Protein AF-A0A084H287-F1 (afdb_monomer_lite)

Structure (mmCIF, N/CA/C/O backbone):
data_AF-A0A084H287-F1
#
_entry.id   AF-A0A084H287-F1
#
loop_
_atom_site.group_PDB
_atom_site.id
_atom_site.type_symbol
_atom_site.label_atom_id
_atom_site.label_alt_id
_atom_site.label_comp_id
_atom_site.label_asym_id
_atom_site.label_entity_id
_atom_site.label_seq_id
_atom_site.pdbx_PDB_ins_code
_atom_site.Cartn_x
_atom_site.Cartn_y
_atom_site.Cartn_z
_atom_site.occupancy
_atom_site.B_iso_or_equiv
_atom_site.auth_seq_id
_atom_site.auth_comp_id
_atom_site.auth_asym_id
_atom_site.auth_atom_id
_atom_site.pdbx_PDB_model_num
ATOM 1 N N . MET A 1 1 ? 4.162 23.804 -3.629 1.00 36.19 1 MET A N 1
ATOM 2 C CA . MET A 1 1 ? 3.285 23.293 -4.701 1.00 36.19 1 MET A CA 1
ATOM 3 C C . MET A 1 1 ? 2.823 21.935 -4.226 1.00 36.19 1 MET A C 1
ATOM 5 O O . MET A 1 1 ? 3.658 21.055 -4.116 1.00 36.19 1 MET A O 1
ATOM 9 N N . THR A 1 2 ? 1.571 21.814 -3.799 1.00 41.41 2 THR A N 1
ATOM 10 C CA . THR A 1 2 ? 1.010 20.553 -3.306 1.00 41.41 2 THR A CA 1
ATOM 11 C C . THR A 1 2 ? 0.786 19.640 -4.498 1.00 41.41 2 THR A C 1
ATOM 13 O O . THR A 1 2 ? 0.055 19.974 -5.428 1.00 41.41 2 THR A O 1
ATOM 16 N N . THR A 1 3 ? 1.491 18.523 -4.517 1.00 53.16 3 THR A N 1
ATOM 17 C CA . THR A 1 3 ? 1.310 17.454 -5.488 1.00 53.16 3 THR A CA 1
ATOM 18 C C . THR A 1 3 ? -0.101 16.905 -5.283 1.00 53.16 3 THR A C 1
ATOM 20 O O . THR A 1 3 ? -0.403 16.396 -4.209 1.00 53.16 3 THR A O 1
ATOM 23 N N . ASP A 1 4 ? -0.985 17.071 -6.271 1.00 65.50 4 ASP A N 1
ATOM 24 C CA . ASP A 1 4 ? -2.356 16.540 -6.249 1.00 65.50 4 ASP A CA 1
ATOM 25 C C . ASP A 1 4 ? -2.279 15.003 -6.204 1.00 65.50 4 ASP A C 1
ATOM 27 O O . ASP A 1 4 ? -2.153 14.327 -7.231 1.00 65.50 4 ASP A O 1
ATOM 31 N N . PHE A 1 5 ? -2.225 14.451 -4.993 1.00 80.94 5 PHE A N 1
ATOM 32 C CA . PHE A 1 5 ? -2.323 13.022 -4.752 1.00 80.94 5 PHE A CA 1
ATOM 33 C C . PHE A 1 5 ? -3.765 12.607 -5.028 1.00 80.94 5 PHE A C 1
ATOM 35 O O . PHE A 1 5 ? -4.691 13.082 -4.370 1.00 80.94 5 PHE A O 1
ATOM 42 N N . LYS A 1 6 ? -3.971 11.747 -6.030 1.00 86.50 6 LYS A N 1
ATOM 43 C CA . LYS A 1 6 ? -5.315 11.310 -6.413 1.00 86.50 6 LYS A CA 1
ATOM 44 C C . LYS A 1 6 ? -5.336 9.875 -6.922 1.00 86.50 6 LYS A C 1
ATOM 46 O O . LYS A 1 6 ? -4.515 9.468 -7.755 1.00 86.50 6 LYS A O 1
ATOM 51 N N . LEU A 1 7 ? -6.325 9.118 -6.458 1.00 89.75 7 LEU A N 1
ATOM 52 C CA . LEU A 1 7 ? -6.654 7.813 -7.018 1.00 89.75 7 LEU A CA 1
ATOM 53 C C . LEU A 1 7 ? -7.269 7.969 -8.416 1.00 89.75 7 LEU A C 1
ATOM 55 O O . LEU A 1 7 ? -8.091 8.849 -8.676 1.00 89.75 7 LEU A O 1
ATOM 59 N N . THR A 1 8 ? -6.860 7.100 -9.331 1.00 92.31 8 THR A N 1
ATOM 60 C CA . THR A 1 8 ? -7.566 6.890 -10.597 1.00 92.31 8 THR A CA 1
ATOM 61 C C . THR A 1 8 ? -8.924 6.242 -10.329 1.00 92.31 8 THR A C 1
ATOM 63 O O . THR A 1 8 ? -9.168 5.718 -9.246 1.00 92.31 8 THR A O 1
ATOM 66 N N . GLU A 1 9 ? -9.814 6.239 -11.320 1.00 92.44 9 GLU A N 1
ATOM 67 C CA . GLU A 1 9 ? -11.144 5.634 -11.177 1.00 92.44 9 GLU A CA 1
ATOM 68 C C . GLU A 1 9 ? -11.074 4.148 -10.785 1.00 92.44 9 GLU A C 1
ATOM 70 O O . GLU A 1 9 ? -11.770 3.721 -9.870 1.00 92.44 9 GLU A O 1
ATOM 75 N N . MET A 1 10 ? -10.170 3.376 -11.401 1.00 92.06 10 MET A N 1
ATOM 76 C CA . MET A 1 10 ? -9.976 1.959 -11.061 1.00 92.06 10 MET A CA 1
ATOM 77 C C . MET A 1 10 ? -9.471 1.766 -9.626 1.00 92.06 10 MET A C 1
ATOM 79 O O . MET A 1 10 ? -9.971 0.901 -8.913 1.00 92.06 10 MET A O 1
ATOM 83 N N . GLU A 1 11 ? -8.508 2.581 -9.191 1.00 94.94 11 GLU A N 1
ATOM 84 C CA . GLU A 1 11 ? -7.97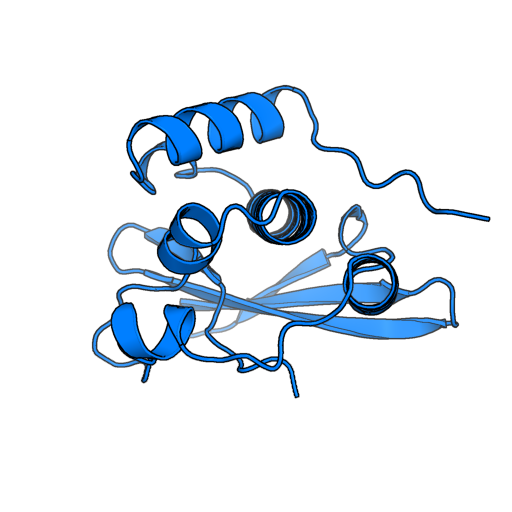9 2.536 -7.820 1.00 94.94 11 GLU A CA 1
ATOM 85 C C . GLU A 1 11 ? -9.041 2.935 -6.795 1.00 94.94 11 GLU A C 1
ATOM 87 O O . GLU A 1 11 ? -9.141 2.318 -5.740 1.00 94.94 11 GLU A O 1
ATOM 92 N N . TYR A 1 12 ? -9.860 3.938 -7.117 1.00 94.19 12 TYR A N 1
ATOM 93 C CA . TYR A 1 12 ? -10.951 4.377 -6.258 1.00 94.19 12 TYR A CA 1
ATOM 94 C C . TYR A 1 12 ? -12.031 3.302 -6.114 1.00 94.19 12 TYR A C 1
ATOM 96 O O . TYR A 1 12 ? -12.509 3.070 -5.010 1.00 94.19 12 TYR A O 1
ATOM 104 N N . ILE A 1 13 ? -12.393 2.611 -7.200 1.00 94.69 13 ILE A N 1
ATOM 105 C CA . ILE A 1 13 ? -13.358 1.503 -7.149 1.00 94.69 13 ILE A CA 1
ATOM 106 C C . ILE A 1 13 ? -12.825 0.362 -6.278 1.00 94.69 13 ILE A C 1
ATOM 108 O O . ILE A 1 13 ? -13.570 -0.171 -5.459 1.00 94.69 13 ILE A O 1
ATOM 112 N N . ALA A 1 14 ? -11.553 -0.008 -6.441 1.00 94.62 14 ALA A N 1
ATOM 113 C CA . ALA A 1 14 ? -10.936 -1.045 -5.621 1.00 94.62 14 ALA A CA 1
ATOM 114 C C . ALA A 1 14 ? -10.895 -0.641 -4.140 1.00 94.62 14 ALA A C 1
ATOM 116 O O . ALA A 1 14 ? -11.294 -1.426 -3.287 1.00 94.62 14 ALA A O 1
ATOM 117 N N . TYR A 1 15 ? -10.504 0.603 -3.848 1.00 95.69 15 TYR A N 1
ATOM 118 C CA . TYR A 1 15 ? -10.521 1.159 -2.496 1.00 95.69 15 TYR A CA 1
ATOM 119 C C . TYR A 1 15 ? -11.924 1.161 -1.880 1.00 95.69 15 TYR A C 1
ATOM 121 O O . TYR A 1 15 ? -12.094 0.726 -0.747 1.00 95.69 15 TYR A O 1
ATOM 129 N N . ALA A 1 16 ? -12.939 1.608 -2.622 1.00 95.00 16 ALA A N 1
ATOM 130 C CA . ALA A 1 16 ? -14.312 1.662 -2.133 1.00 95.00 16 ALA A CA 1
ATOM 131 C C . ALA A 1 16 ? -14.858 0.269 -1.790 1.00 95.00 16 ALA A C 1
ATOM 133 O O . ALA A 1 16 ? -15.519 0.119 -0.768 1.00 95.00 16 ALA A O 1
ATOM 134 N N . LYS A 1 17 ? -14.549 -0.745 -2.609 1.00 94.81 17 LYS A N 1
ATOM 135 C CA . LYS A 1 17 ? -14.945 -2.134 -2.339 1.00 94.81 17 LYS A CA 1
ATOM 136 C C . LYS A 1 17 ? -14.183 -2.736 -1.166 1.00 94.81 17 LYS A C 1
ATOM 138 O O . LYS A 1 17 ? -14.812 -3.285 -0.275 1.00 94.81 17 LYS A O 1
ATOM 143 N N . LEU A 1 18 ? -12.860 -2.551 -1.125 1.00 94.31 18 LEU A N 1
ATOM 144 C CA . LEU A 1 18 ? -12.032 -2.963 0.009 1.00 94.31 18 LEU A CA 1
ATOM 145 C C . LEU A 1 18 ? -12.541 -2.341 1.316 1.00 94.31 18 LEU A C 1
ATOM 147 O O . LEU A 1 18 ? -12.580 -3.002 2.339 1.00 94.31 18 LEU A O 1
ATOM 151 N N . LYS A 1 19 ? -12.986 -1.084 1.288 1.00 94.81 19 LYS A N 1
ATOM 152 C CA . LYS A 1 19 ? -13.588 -0.422 2.449 1.00 94.81 19 LYS A CA 1
ATOM 153 C C . LYS A 1 19 ? -14.952 -1.002 2.851 1.00 94.81 19 LYS A C 1
ATOM 155 O O . LYS A 1 19 ? -15.318 -0.914 4.018 1.00 94.81 19 LYS A O 1
ATOM 160 N N . GLU A 1 20 ? -15.717 -1.550 1.911 1.00 94.56 20 GLU A N 1
ATOM 161 C CA . GLU A 1 20 ? -17.058 -2.086 2.169 1.00 94.56 20 GLU A CA 1
ATOM 162 C C . GLU A 1 20 ? -17.018 -3.445 2.880 1.00 94.56 20 GLU A C 1
ATOM 164 O O . GLU A 1 20 ? -17.808 -3.670 3.796 1.00 94.56 20 GLU A O 1
ATOM 169 N N . ASP A 1 21 ? -16.109 -4.336 2.476 1.00 94.38 21 ASP A N 1
ATOM 170 C CA . ASP A 1 21 ? -16.066 -5.718 2.969 1.00 94.38 21 ASP A CA 1
ATOM 171 C C . ASP A 1 21 ? -14.710 -6.173 3.529 1.00 94.38 21 ASP A C 1
ATOM 173 O O . ASP A 1 21 ? -14.610 -7.315 3.976 1.00 94.38 21 ASP A O 1
ATOM 177 N N . LEU A 1 22 ? -13.700 -5.292 3.546 1.00 92.50 22 LEU A N 1
ATOM 178 C CA . LEU A 1 22 ? -12.332 -5.575 4.000 1.00 92.50 22 LEU A CA 1
ATOM 179 C C . LEU A 1 22 ? -11.732 -6.805 3.311 1.00 92.50 22 LEU A C 1
ATOM 181 O O . LEU A 1 22 ? -11.055 -7.604 3.941 1.00 92.50 22 LEU A O 1
ATOM 185 N N . ASN A 1 23 ? -12.008 -6.977 2.016 1.00 91.06 23 ASN A N 1
ATOM 186 C CA . ASN A 1 23 ? -11.491 -8.099 1.244 1.00 91.06 23 ASN A CA 1
ATOM 187 C C . ASN A 1 23 ? -10.391 -7.667 0.262 1.00 91.06 23 ASN A C 1
ATOM 189 O O . ASN A 1 23 ? -10.646 -6.983 -0.737 1.00 91.06 23 ASN A O 1
ATOM 193 N N . GLU A 1 24 ? -9.163 -8.131 0.492 1.00 87.88 24 GLU A N 1
ATOM 194 C CA . GLU A 1 24 ? -8.016 -7.870 -0.384 1.00 87.88 24 GLU A CA 1
ATOM 195 C C . GLU A 1 24 ? -8.173 -8.429 -1.812 1.00 87.88 24 GLU A C 1
ATOM 197 O O . GLU A 1 24 ? -7.513 -7.971 -2.749 1.00 87.88 24 GLU A O 1
ATOM 202 N N . ALA A 1 25 ? -9.121 -9.339 -2.058 1.00 90.00 25 ALA A N 1
ATOM 203 C CA . ALA A 1 25 ? -9.428 -9.797 -3.411 1.00 90.00 25 ALA A CA 1
ATOM 204 C C . ALA A 1 25 ? -9.801 -8.637 -4.356 1.00 90.00 25 ALA A C 1
ATOM 206 O O . ALA A 1 25 ? -9.588 -8.745 -5.567 1.00 90.00 25 ALA A O 1
ATOM 207 N N . HIS A 1 26 ? -10.301 -7.507 -3.834 1.00 92.75 26 HIS A N 1
ATOM 208 C CA . HIS A 1 26 ? -10.604 -6.312 -4.634 1.00 92.75 26 HIS A CA 1
ATOM 209 C C . HIS A 1 26 ? -9.366 -5.582 -5.157 1.00 92.75 26 HIS A C 1
ATOM 211 O O . HIS A 1 26 ? -9.475 -4.840 -6.136 1.00 92.75 26 HIS A O 1
ATOM 217 N N . ILE A 1 27 ? -8.199 -5.796 -4.543 1.00 91.00 27 ILE A N 1
ATOM 218 C CA . ILE A 1 27 ? -6.916 -5.249 -5.007 1.00 91.00 27 ILE A CA 1
ATOM 219 C C . ILE A 1 27 ? -6.090 -6.265 -5.804 1.00 91.00 27 ILE A C 1
ATOM 221 O O . ILE A 1 27 ? -5.027 -5.928 -6.337 1.00 91.00 27 ILE A O 1
ATOM 225 N N . LYS A 1 28 ? -6.592 -7.493 -5.970 1.00 90.62 28 LYS A N 1
ATOM 226 C CA . LYS A 1 28 ? -5.942 -8.525 -6.778 1.00 90.62 28 LYS A CA 1
ATOM 227 C C . LYS A 1 28 ? -5.784 -8.069 -8.230 1.00 90.62 28 LYS A C 1
ATOM 229 O O . LYS A 1 28 ? -6.733 -7.654 -8.892 1.00 90.62 28 LYS A O 1
ATOM 234 N N . GLY A 1 29 ? -4.559 -8.167 -8.744 1.00 88.12 29 GLY A N 1
ATOM 235 C CA . GLY A 1 29 ? -4.215 -7.746 -10.107 1.00 88.12 29 GLY A CA 1
ATOM 236 C C . GLY A 1 29 ? -3.964 -6.244 -10.270 1.00 88.12 29 GLY A C 1
ATOM 237 O O . GLY A 1 29 ? -3.595 -5.812 -11.366 1.00 88.12 29 GLY A O 1
ATOM 238 N N . LEU A 1 30 ? -4.104 -5.445 -9.205 1.00 93.12 30 LEU A N 1
ATOM 239 C CA . LEU A 1 30 ? -3.604 -4.077 -9.212 1.00 93.12 30 LEU A CA 1
ATOM 240 C C . LEU A 1 30 ? -2.077 -4.060 -9.242 1.00 93.12 30 LEU A C 1
ATOM 242 O O . LEU A 1 30 ? -1.391 -4.970 -8.775 1.00 93.12 30 LEU A O 1
ATOM 246 N N . LYS A 1 31 ? -1.532 -2.981 -9.804 1.00 93.75 31 LYS A N 1
ATOM 247 C CA . LYS A 1 31 ? -0.089 -2.751 -9.782 1.00 93.75 31 LYS A CA 1
ATOM 248 C C . LYS A 1 31 ? 0.352 -2.391 -8.357 1.00 93.75 31 LYS A C 1
ATOM 250 O O . LYS A 1 31 ? -0.385 -1.672 -7.683 1.00 93.75 31 LYS A O 1
ATOM 255 N N . PRO A 1 32 ? 1.579 -2.746 -7.947 1.00 94.25 32 PRO A N 1
ATOM 256 C CA . PRO A 1 32 ? 2.129 -2.381 -6.637 1.00 94.25 32 PRO A CA 1
ATOM 257 C C . PRO A 1 32 ? 1.976 -0.888 -6.300 1.00 94.25 32 PRO A C 1
ATOM 259 O O . PRO A 1 32 ? 1.506 -0.526 -5.227 1.00 94.25 32 PRO A O 1
ATOM 262 N N . VAL A 1 33 ? 2.248 -0.005 -7.269 1.00 94.69 33 VAL A N 1
ATOM 263 C CA . VAL A 1 33 ? 2.071 1.452 -7.114 1.00 94.69 33 VAL A CA 1
ATOM 264 C C . VAL A 1 33 ? 0.618 1.839 -6.824 1.00 94.69 33 VAL A C 1
ATOM 266 O O . VAL A 1 33 ? 0.368 2.729 -6.017 1.00 94.69 33 VAL A O 1
ATOM 269 N N . SER A 1 34 ? -0.350 1.168 -7.446 1.00 95.25 34 SER A N 1
ATOM 270 C CA . SER A 1 34 ? -1.773 1.411 -7.197 1.00 95.25 34 SER A CA 1
ATOM 271 C C . SER A 1 34 ? -2.174 1.006 -5.781 1.00 95.25 34 SER A C 1
ATOM 273 O O . SER A 1 34 ? -2.882 1.758 -5.120 1.00 95.25 34 SER A O 1
ATOM 275 N N . ILE A 1 35 ? -1.666 -0.124 -5.286 1.00 95.06 35 ILE A N 1
ATOM 276 C CA . ILE A 1 35 ? -1.913 -0.588 -3.913 1.00 95.06 35 ILE A CA 1
ATOM 277 C C . ILE A 1 35 ? -1.290 0.382 -2.903 1.00 95.06 35 ILE A C 1
ATOM 279 O O . ILE A 1 35 ? -1.956 0.803 -1.961 1.00 95.06 35 ILE A O 1
ATOM 283 N N . ALA A 1 36 ? -0.063 0.846 -3.152 1.00 93.94 36 ALA A N 1
ATOM 284 C CA . ALA A 1 36 ? 0.576 1.855 -2.312 1.00 93.94 36 ALA A CA 1
ATOM 285 C C . ALA A 1 36 ? -0.207 3.179 -2.279 1.00 93.94 36 ALA A C 1
ATOM 287 O O . ALA A 1 36 ? -0.335 3.802 -1.229 1.00 93.94 36 ALA A O 1
ATOM 288 N N . LYS A 1 37 ? -0.802 3.605 -3.400 1.00 94.62 37 LYS A N 1
ATOM 289 C CA . LYS A 1 37 ? -1.701 4.767 -3.402 1.00 94.62 37 LYS A CA 1
ATOM 290 C C . LYS A 1 37 ? -2.969 4.514 -2.579 1.00 94.62 37 LYS A C 1
ATOM 292 O O . LYS A 1 37 ? -3.386 5.396 -1.837 1.00 94.62 37 LYS A O 1
ATOM 297 N N . ILE A 1 38 ? -3.578 3.333 -2.676 1.00 95.25 38 ILE A N 1
ATOM 298 C CA . ILE A 1 38 ? -4.746 2.983 -1.851 1.00 95.25 38 ILE A CA 1
ATOM 299 C C . ILE A 1 38 ? -4.376 3.033 -0.361 1.00 95.25 38 ILE A C 1
ATOM 301 O O . ILE A 1 38 ? -5.105 3.636 0.419 1.00 95.25 38 ILE A O 1
ATOM 305 N N . TYR A 1 39 ? -3.203 2.517 0.016 1.00 93.81 39 TYR A N 1
ATOM 306 C CA . TYR A 1 39 ? -2.678 2.602 1.382 1.00 93.81 39 TYR A CA 1
ATOM 307 C C . TYR A 1 39 ? -2.537 4.045 1.878 1.00 93.81 39 TYR A C 1
ATOM 309 O O . TYR A 1 39 ? -2.970 4.375 2.985 1.00 93.81 39 TYR A O 1
ATOM 317 N N . VAL A 1 40 ? -1.962 4.929 1.059 1.00 92.00 40 VAL A N 1
ATOM 318 C CA . VAL A 1 40 ? -1.831 6.351 1.405 1.00 92.00 40 VAL A CA 1
ATOM 319 C C . VAL A 1 40 ? -3.208 7.000 1.548 1.00 92.00 40 VAL A C 1
ATOM 321 O O . VAL A 1 40 ? -3.442 7.698 2.530 1.00 92.00 40 VAL A O 1
ATOM 324 N N . GLN A 1 41 ? -4.141 6.735 0.628 1.00 93.31 41 GLN A N 1
ATOM 325 C CA . GLN A 1 41 ? -5.504 7.269 0.707 1.00 93.31 41 GLN A CA 1
ATOM 326 C C . GLN A 1 41 ? -6.232 6.798 1.974 1.00 93.31 41 GLN A C 1
ATOM 328 O O . GLN A 1 41 ? -6.824 7.622 2.663 1.00 93.31 41 GLN A O 1
ATOM 333 N N . ALA A 1 42 ? -6.141 5.511 2.317 1.00 92.94 42 ALA A N 1
ATOM 334 C CA . ALA A 1 42 ? -6.754 4.958 3.522 1.00 92.94 42 ALA A CA 1
ATOM 335 C C . ALA A 1 42 ? -6.205 5.619 4.799 1.00 92.94 42 ALA A C 1
ATOM 337 O O . ALA A 1 42 ? -6.968 5.944 5.705 1.00 92.94 42 ALA A O 1
ATOM 338 N N . ASN A 1 43 ? -4.899 5.909 4.849 1.00 90.25 43 ASN A N 1
ATOM 339 C CA . ASN A 1 43 ? -4.304 6.666 5.953 1.00 90.25 43 ASN A CA 1
ATOM 340 C C . ASN A 1 43 ? -4.797 8.127 6.001 1.00 90.25 43 ASN A C 1
ATOM 342 O O . ASN A 1 43 ? -5.045 8.653 7.084 1.00 90.25 43 ASN A O 1
ATOM 346 N N . LEU A 1 44 ? -4.967 8.788 4.850 1.00 89.75 44 LEU A N 1
ATOM 347 C CA . LEU A 1 44 ? -5.486 10.164 4.778 1.00 89.75 44 LEU A CA 1
ATOM 348 C C . LEU A 1 44 ? -6.964 10.266 5.182 1.00 89.75 44 LEU A C 1
ATOM 350 O O . LEU A 1 44 ? -7.367 11.267 5.786 1.00 89.75 44 LEU A O 1
ATOM 354 N N . ASP A 1 45 ? -7.749 9.241 4.863 1.00 91.69 45 ASP A N 1
ATOM 355 C CA . ASP A 1 45 ? -9.164 9.124 5.225 1.00 91.69 45 ASP A CA 1
ATOM 356 C C . ASP A 1 45 ? -9.365 8.573 6.647 1.00 91.69 45 ASP A C 1
ATOM 358 O O . ASP A 1 45 ? -10.494 8.528 7.126 1.00 91.69 45 ASP A O 1
ATOM 362 N N . GLU A 1 46 ? -8.279 8.200 7.334 1.00 89.94 46 GLU A N 1
ATOM 363 C CA . GLU A 1 46 ? -8.288 7.605 8.678 1.00 89.94 46 GLU A CA 1
ATOM 364 C C . GLU A 1 46 ? -9.051 6.260 8.736 1.00 89.94 46 GLU A C 1
ATOM 366 O O . GLU A 1 46 ? -9.533 5.836 9.787 1.00 89.94 46 GLU A O 1
ATOM 371 N N . GLU A 1 47 ? -9.099 5.545 7.607 1.00 92.81 47 GLU A N 1
ATOM 372 C CA . GLU A 1 47 ? -9.726 4.227 7.431 1.00 92.81 47 GLU A CA 1
ATOM 373 C C . GLU A 1 47 ? -8.772 3.110 7.863 1.00 92.81 47 GLU A C 1
ATOM 375 O O . GLU A 1 47 ? -8.239 2.336 7.070 1.00 92.81 47 GLU A O 1
ATOM 380 N N . LEU A 1 48 ? -8.520 3.048 9.162 1.00 89.25 48 LEU A N 1
ATOM 381 C CA . LEU A 1 48 ? -7.507 2.181 9.767 1.00 89.25 48 LEU A CA 1
ATOM 382 C C . LEU A 1 48 ? -7.755 0.686 9.557 1.00 89.25 48 LEU A C 1
ATOM 384 O O . LEU A 1 48 ? -6.800 -0.081 9.497 1.00 89.25 48 LEU A O 1
ATOM 388 N N . GLU A 1 49 ? -9.016 0.263 9.450 1.00 92.12 49 GLU A N 1
ATOM 389 C CA . GLU A 1 49 ? -9.333 -1.130 9.124 1.00 92.12 49 GLU A CA 1
ATOM 390 C C . GLU A 1 49 ? -8.847 -1.486 7.722 1.00 92.12 49 GLU A C 1
ATOM 392 O O . GLU A 1 49 ? -8.231 -2.531 7.542 1.00 92.12 49 GLU A O 1
ATOM 397 N N . VAL A 1 50 ? -9.020 -0.571 6.768 1.00 93.06 50 VAL A N 1
ATOM 398 C CA . VAL A 1 50 ? -8.506 -0.726 5.406 1.00 93.06 50 VAL A CA 1
ATOM 399 C C . VAL A 1 50 ? -6.981 -0.694 5.397 1.00 93.06 50 VAL A C 1
ATOM 401 O O . VAL A 1 50 ? -6.359 -1.487 4.702 1.00 93.06 50 VAL A O 1
ATOM 404 N N . VAL A 1 51 ? -6.357 0.194 6.180 1.00 92.00 51 VAL A N 1
ATOM 405 C CA . VAL A 1 51 ? -4.890 0.234 6.310 1.00 92.00 51 VAL A CA 1
ATOM 406 C C . VAL A 1 51 ? -4.347 -1.100 6.819 1.00 92.00 51 VAL A C 1
ATOM 408 O O . VAL A 1 51 ? -3.362 -1.591 6.274 1.00 92.00 51 VAL A O 1
ATOM 411 N N . TYR A 1 52 ? -4.985 -1.676 7.840 1.00 90.94 52 TYR A N 1
ATOM 412 C CA . TYR A 1 52 ? -4.568 -2.951 8.414 1.00 90.94 52 TYR A CA 1
ATOM 413 C C . TYR A 1 52 ? -4.712 -4.103 7.414 1.00 90.94 52 TYR A C 1
ATOM 415 O O . TYR A 1 52 ? -3.793 -4.902 7.285 1.00 90.94 52 TYR A O 1
ATOM 423 N N . GLU A 1 53 ? -5.816 -4.136 6.665 1.00 91.94 53 GLU A N 1
ATOM 424 C CA . GLU A 1 53 ? -6.085 -5.155 5.639 1.00 91.94 53 GLU A CA 1
ATOM 425 C C . GLU A 1 53 ? -5.100 -5.106 4.461 1.00 91.94 53 GLU A C 1
ATOM 427 O O . GLU A 1 53 ? -4.917 -6.075 3.739 1.00 91.94 53 GLU A O 1
ATOM 432 N N . LEU A 1 54 ? -4.438 -3.967 4.246 1.00 92.06 54 LEU A N 1
ATOM 433 C CA . LEU A 1 54 ? -3.415 -3.836 3.210 1.00 92.06 54 LEU A CA 1
ATOM 434 C C . LEU A 1 54 ? -2.054 -4.391 3.635 1.00 92.06 54 LEU A C 1
ATOM 436 O O . LEU A 1 54 ? -1.165 -4.495 2.784 1.00 92.06 54 LEU A O 1
ATOM 440 N N . TYR A 1 55 ? -1.850 -4.702 4.917 1.00 90.56 55 TYR A N 1
ATOM 441 C CA . TYR A 1 55 ? -0.655 -5.421 5.343 1.00 90.56 55 TYR A CA 1
ATOM 442 C C . TYR A 1 55 ? -0.713 -6.871 4.871 1.00 90.56 55 TYR A C 1
ATOM 444 O O . TYR A 1 55 ? -1.769 -7.401 4.554 1.00 90.56 55 TYR A O 1
ATOM 452 N N . THR A 1 56 ? 0.453 -7.501 4.754 1.00 87.69 56 THR A N 1
ATOM 453 C CA . THR A 1 56 ? 0.500 -8.925 4.409 1.00 87.69 56 THR A CA 1
ATOM 454 C C . THR A 1 56 ? -0.144 -9.766 5.505 1.00 87.69 56 THR A C 1
ATOM 456 O O . THR A 1 56 ? -0.131 -9.385 6.664 1.00 87.69 56 THR A O 1
ATOM 459 N N . ASP A 1 57 ? -0.676 -10.927 5.170 1.00 83.56 57 ASP A N 1
ATOM 460 C CA . ASP A 1 57 ? -1.149 -11.930 6.126 1.00 83.56 57 ASP A CA 1
ATOM 461 C C . ASP A 1 57 ? -0.132 -13.077 6.308 1.00 83.56 57 ASP A C 1
ATOM 463 O O . ASP A 1 57 ? -0.346 -14.022 7.075 1.00 83.56 57 ASP A O 1
ATOM 467 N N . ARG A 1 58 ? 1.014 -12.978 5.622 1.00 83.56 58 ARG A N 1
ATOM 468 C CA . ARG A 1 58 ? 2.087 -13.966 5.642 1.00 83.56 58 ARG A CA 1
ATOM 469 C C . ARG A 1 58 ? 2.570 -14.249 7.058 1.00 83.56 58 ARG A C 1
ATOM 471 O O . ARG A 1 58 ? 3.126 -13.392 7.741 1.00 83.56 58 ARG A O 1
ATOM 478 N N . THR A 1 59 ? 2.444 -15.513 7.455 1.00 79.25 59 THR A N 1
ATOM 479 C CA . THR A 1 59 ? 2.818 -15.991 8.796 1.00 79.25 59 THR A CA 1
ATOM 480 C C . THR A 1 59 ? 4.316 -15.893 9.103 1.00 79.25 59 THR A C 1
ATOM 482 O O . THR A 1 59 ? 4.701 -15.915 10.273 1.00 79.25 59 THR A O 1
ATOM 485 N N . ASP A 1 60 ? 5.170 -15.771 8.081 1.00 80.62 60 ASP A N 1
ATOM 486 C CA . ASP A 1 60 ? 6.613 -15.574 8.232 1.00 80.62 60 ASP A CA 1
ATOM 487 C C . ASP A 1 60 ? 7.023 -14.105 8.442 1.00 80.62 60 ASP A C 1
ATOM 489 O O . ASP A 1 60 ? 8.191 -13.834 8.729 1.00 80.62 60 ASP A O 1
ATOM 493 N N . VAL A 1 61 ? 6.079 -13.159 8.362 1.00 80.44 61 VAL A N 1
ATOM 494 C CA . VAL A 1 61 ? 6.300 -11.739 8.659 1.00 80.44 61 VAL A CA 1
ATOM 495 C C . VAL A 1 61 ? 5.700 -11.398 10.019 1.00 80.44 61 VAL A C 1
ATOM 497 O O . VAL A 1 61 ? 4.547 -11.698 10.314 1.00 80.44 61 VAL A O 1
ATOM 500 N N . HIS A 1 62 ? 6.483 -10.736 10.871 1.00 81.62 62 HIS A N 1
ATOM 501 C CA . HIS A 1 62 ? 5.967 -10.250 12.145 1.00 81.62 62 HIS A CA 1
ATOM 502 C C . HIS A 1 62 ? 5.132 -8.984 11.938 1.00 81.62 62 HIS A C 1
ATOM 504 O O . HIS A 1 62 ? 5.661 -7.939 11.557 1.00 81.62 62 HIS A O 1
ATOM 510 N N . ILE A 1 63 ? 3.839 -9.079 12.232 1.00 81.94 63 ILE A N 1
ATOM 511 C CA . ILE A 1 63 ? 2.884 -7.974 12.163 1.00 81.94 63 ILE A CA 1
ATOM 512 C C . ILE A 1 63 ? 2.249 -7.833 13.531 1.00 81.94 63 ILE A C 1
ATOM 514 O O . ILE A 1 63 ? 1.952 -8.830 14.196 1.00 81.94 63 ILE A O 1
ATOM 518 N N . ILE A 1 64 ? 2.057 -6.591 13.964 1.00 84.00 64 ILE A N 1
ATOM 519 C CA . ILE A 1 64 ? 1.390 -6.344 15.236 1.00 84.00 64 ILE A CA 1
ATOM 520 C C . ILE A 1 64 ? -0.085 -6.781 15.159 1.00 84.00 64 ILE A C 1
ATOM 522 O O . ILE A 1 64 ? -0.728 -6.641 14.110 1.00 84.00 64 ILE A O 1
ATOM 526 N N . PRO A 1 65 ? -0.657 -7.304 16.255 1.00 87.38 65 PRO A N 1
ATOM 527 C CA . PRO A 1 65 ? -2.075 -7.629 16.313 1.00 87.38 65 PRO A CA 1
ATOM 528 C C . PRO A 1 65 ? -2.953 -6.421 15.978 1.00 87.38 65 PRO A C 1
ATOM 530 O O . PRO A 1 65 ? -2.615 -5.285 16.316 1.00 87.38 65 PRO A O 1
ATOM 533 N N . LYS A 1 66 ? -4.120 -6.675 15.372 1.00 88.06 66 LYS A N 1
ATOM 534 C CA . LYS A 1 66 ? -5.093 -5.637 14.997 1.00 88.06 66 LYS A CA 1
ATOM 535 C C . LYS A 1 66 ? -5.383 -4.695 16.171 1.00 88.06 66 LYS A C 1
ATOM 537 O O . LYS A 1 66 ? -5.251 -3.488 16.030 1.00 88.06 66 LYS A O 1
ATOM 542 N N . GLU A 1 67 ? -5.695 -5.240 17.345 1.00 87.88 67 GLU A N 1
ATOM 543 C CA . GLU A 1 67 ? -5.960 -4.460 18.564 1.00 87.88 67 GLU A CA 1
ATOM 544 C C . GLU A 1 67 ? -4.803 -3.509 18.920 1.00 87.88 67 GLU A C 1
ATOM 546 O O . GLU A 1 67 ? -5.024 -2.313 19.100 1.00 87.88 67 GLU A O 1
ATOM 551 N N . GLU A 1 68 ? -3.561 -3.999 18.894 1.00 87.25 68 GLU A N 1
ATOM 552 C CA . GLU A 1 68 ? -2.366 -3.194 19.174 1.00 87.25 68 GLU A CA 1
ATOM 553 C C . GLU A 1 68 ? -2.152 -2.086 18.126 1.00 87.25 68 GLU A C 1
ATOM 555 O O . GLU A 1 68 ? -1.802 -0.954 18.468 1.00 87.25 68 GLU A O 1
ATOM 560 N N . PHE A 1 69 ? -2.434 -2.363 16.849 1.00 86.25 69 PHE A N 1
ATOM 561 C CA . PHE A 1 69 ? -2.418 -1.351 15.788 1.00 86.25 69 PHE A CA 1
ATOM 562 C C . PHE A 1 69 ? -3.436 -0.222 16.042 1.00 86.25 69 PHE A C 1
ATOM 564 O O . PHE A 1 69 ? -3.141 0.962 15.831 1.00 86.25 69 PHE A O 1
ATOM 571 N N . PHE A 1 70 ? -4.630 -0.561 16.539 1.00 85.12 70 PHE A N 1
ATOM 572 C CA . PHE A 1 70 ? -5.663 0.426 16.868 1.00 85.12 70 PHE A CA 1
ATOM 573 C C . PHE A 1 70 ? -5.324 1.263 18.101 1.00 85.12 70 PHE A C 1
ATOM 575 O O . PHE A 1 70 ? -5.658 2.452 18.131 1.00 85.12 70 PHE A O 1
ATOM 582 N N . GLU A 1 71 ? -4.644 0.675 19.083 1.00 84.94 71 GLU A N 1
ATOM 583 C CA . GLU A 1 71 ? -4.212 1.362 20.300 1.00 84.94 71 GLU A CA 1
ATOM 584 C C . GLU A 1 71 ? -2.993 2.264 20.092 1.00 84.94 71 GLU A C 1
ATOM 586 O O . GLU A 1 71 ? -2.789 3.209 20.863 1.00 84.94 71 GLU A O 1
ATOM 591 N N . ASN A 1 72 ? -2.195 2.016 19.050 1.00 76.12 72 ASN A N 1
ATOM 592 C CA . ASN A 1 72 ? -1.001 2.803 18.785 1.00 76.12 72 ASN A CA 1
ATOM 593 C C . ASN A 1 72 ? -1.360 4.259 18.424 1.00 76.12 72 ASN A C 1
ATOM 595 O O . ASN A 1 72 ? -1.883 4.564 17.349 1.00 76.12 72 ASN A O 1
ATOM 599 N N . LYS A 1 73 ? -1.079 5.170 19.367 1.00 56.69 73 LYS A N 1
ATOM 600 C CA . LYS A 1 73 ? -1.419 6.600 19.289 1.00 56.69 73 LYS A CA 1
ATOM 601 C C . LYS A 1 73 ? -0.430 7.436 18.472 1.00 56.69 73 LYS A C 1
ATOM 603 O O . LYS A 1 73 ? -0.735 8.593 18.193 1.00 56.69 73 LYS A O 1
ATOM 608 N N . ASN A 1 74 ? 0.725 6.890 18.084 1.00 62.03 74 ASN A N 1
ATOM 609 C CA . ASN A 1 74 ? 1.732 7.608 17.295 1.00 62.03 74 ASN A CA 1
ATOM 610 C C . ASN A 1 74 ? 1.439 7.491 15.797 1.00 62.03 74 ASN A C 1
ATOM 612 O O . ASN A 1 74 ? 2.186 6.874 15.043 1.00 62.03 74 ASN A O 1
ATOM 616 N N . ARG A 1 75 ? 0.321 8.079 15.365 1.00 71.88 75 ARG A N 1
ATOM 617 C CA . ARG A 1 75 ? -0.029 8.156 13.944 1.00 71.88 75 ARG A CA 1
ATOM 618 C C . ARG A 1 75 ? 0.497 9.447 13.342 1.00 71.88 75 ARG A C 1
ATOM 620 O O . ARG A 1 75 ? 0.378 10.512 13.948 1.00 71.88 75 ARG A O 1
ATOM 627 N N . SER A 1 76 ? 1.060 9.343 12.145 1.00 80.38 76 SER A N 1
ATOM 628 C CA . SER A 1 76 ? 1.488 10.505 11.375 1.00 80.38 76 SER A CA 1
ATOM 629 C C . SER A 1 76 ? 0.295 11.403 11.044 1.00 80.38 76 SER A C 1
ATOM 631 O O . SER A 1 76 ? -0.799 10.918 10.753 1.00 80.38 76 SER A O 1
ATOM 633 N N . THR A 1 77 ? 0.496 12.721 11.062 1.00 84.94 77 THR A N 1
ATOM 634 C CA . THR A 1 77 ? -0.528 13.664 10.593 1.00 84.94 77 THR A CA 1
ATOM 635 C C . THR A 1 77 ? -0.713 13.548 9.080 1.00 84.94 77 THR A C 1
ATOM 637 O O . THR A 1 77 ? 0.156 13.042 8.366 1.00 84.94 77 THR A O 1
ATOM 640 N N . LYS A 1 78 ? -1.830 14.068 8.553 1.00 85.44 78 LYS A N 1
ATOM 641 C CA . LYS A 1 78 ? -2.076 14.094 7.099 1.00 85.44 78 LYS A CA 1
ATOM 642 C C . LYS A 1 78 ? -0.952 14.810 6.344 1.00 85.44 78 LYS A C 1
ATOM 644 O O . LYS A 1 78 ? -0.564 14.360 5.273 1.00 85.44 78 LYS A O 1
ATOM 649 N N . GLU A 1 79 ? -0.389 15.880 6.910 1.00 85.31 79 GLU A N 1
ATOM 650 C CA . GLU A 1 79 ? 0.737 16.596 6.295 1.00 85.31 79 GLU A CA 1
ATOM 651 C C . GLU A 1 79 ? 2.002 15.737 6.257 1.00 85.31 79 GLU A C 1
ATOM 653 O O . GLU A 1 79 ? 2.647 15.659 5.215 1.00 85.31 79 GLU A O 1
ATOM 658 N N . GLN A 1 80 ? 2.314 15.039 7.354 1.00 86.19 80 GLN A N 1
ATOM 659 C CA . GLN A 1 80 ? 3.457 14.125 7.415 1.00 86.19 80 GLN A CA 1
ATOM 660 C C . GLN A 1 80 ? 3.305 12.967 6.426 1.00 86.19 80 GLN A C 1
ATOM 662 O O . GLN A 1 80 ? 4.259 12.620 5.740 1.00 86.19 80 GLN A O 1
ATOM 667 N N . LEU A 1 81 ? 2.107 12.390 6.303 1.00 86.56 81 LEU A N 1
ATOM 668 C CA . LEU A 1 81 ? 1.831 11.328 5.331 1.00 86.56 81 LEU A CA 1
ATOM 669 C C . LEU A 1 81 ? 2.035 11.812 3.894 1.00 86.56 81 LEU A C 1
ATOM 671 O O . LEU A 1 81 ? 2.687 11.132 3.100 1.00 86.56 81 LEU A O 1
ATOM 675 N N . LEU A 1 82 ? 1.510 12.995 3.567 1.00 86.81 82 LEU A N 1
ATOM 676 C CA . LEU A 1 82 ? 1.693 13.591 2.248 1.00 86.81 82 LEU A CA 1
ATOM 677 C C . LEU A 1 82 ? 3.162 13.897 1.962 1.00 86.81 82 LEU A C 1
ATOM 679 O O . LEU A 1 82 ? 3.573 13.727 0.825 1.00 86.81 82 LEU A O 1
ATOM 683 N N . GLU A 1 83 ? 3.950 14.299 2.959 1.00 86.50 83 GLU A N 1
ATOM 684 C CA . GLU A 1 83 ? 5.392 14.522 2.814 1.00 86.50 83 GLU A CA 1
ATOM 685 C C . GLU A 1 83 ? 6.170 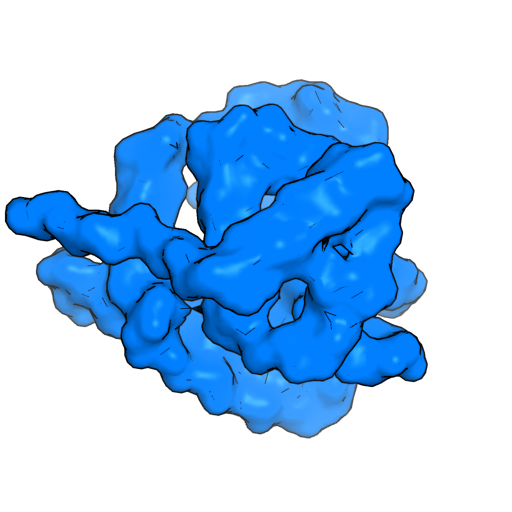13.209 2.623 1.00 86.50 83 GLU A C 1
ATOM 687 O O . GLU A 1 83 ? 6.997 13.096 1.715 1.00 86.50 83 GLU A O 1
ATOM 692 N N . ILE A 1 84 ? 5.887 12.193 3.447 1.00 85.31 84 ILE A N 1
ATOM 693 C CA . ILE A 1 84 ? 6.555 10.885 3.407 1.00 85.31 84 ILE A CA 1
ATOM 694 C C . ILE A 1 84 ? 6.330 10.209 2.056 1.00 85.31 84 ILE A C 1
ATOM 696 O O . ILE A 1 84 ? 7.285 9.689 1.472 1.00 85.31 84 ILE A O 1
ATOM 700 N N . PHE A 1 85 ? 5.089 10.225 1.569 1.00 88.44 85 PHE A N 1
ATOM 701 C CA . PHE A 1 85 ? 4.674 9.546 0.342 1.00 88.44 85 PHE A CA 1
ATOM 702 C C . PHE A 1 85 ? 4.588 10.477 -0.866 1.00 88.44 85 PHE A C 1
ATOM 704 O O . PHE A 1 85 ? 4.056 10.103 -1.917 1.00 88.44 85 PHE A O 1
ATOM 711 N N . ASP A 1 86 ? 5.130 11.686 -0.752 1.00 89.19 86 ASP A N 1
ATOM 712 C CA . ASP A 1 86 ? 5.145 12.614 -1.864 1.00 89.19 86 ASP A CA 1
ATOM 713 C C . ASP A 1 86 ? 5.888 12.015 -3.065 1.00 89.19 86 ASP A C 1
ATOM 715 O O . ASP A 1 86 ? 7.009 11.524 -2.954 1.00 89.19 86 ASP A O 1
ATOM 719 N N . GLY A 1 87 ? 5.257 12.049 -4.237 1.00 89.19 87 GLY A N 1
ATOM 720 C CA . GLY A 1 87 ? 5.823 11.476 -5.459 1.00 89.19 87 GLY A CA 1
ATOM 721 C C . GLY A 1 87 ? 5.633 9.964 -5.626 1.00 89.19 87 GLY A C 1
ATOM 722 O O . GLY A 1 87 ? 5.924 9.466 -6.716 1.00 89.19 87 GLY A O 1
ATOM 723 N N . ILE A 1 88 ? 5.058 9.242 -4.652 1.00 91.19 88 ILE A N 1
ATOM 724 C CA . ILE A 1 88 ? 4.850 7.780 -4.740 1.00 91.19 88 ILE A CA 1
ATOM 725 C C . ILE A 1 88 ? 4.051 7.357 -5.978 1.00 91.19 88 ILE A C 1
ATOM 727 O O . ILE A 1 88 ? 4.321 6.328 -6.588 1.00 91.19 88 ILE A O 1
ATOM 731 N N . GLN A 1 89 ? 3.117 8.201 -6.426 1.00 90.62 89 GLN A N 1
ATOM 732 C CA . GLN A 1 89 ? 2.310 7.974 -7.629 1.00 90.62 89 GLN A CA 1
ATOM 733 C C . GLN A 1 89 ? 3.116 7.935 -8.938 1.00 90.62 89 GLN A C 1
ATOM 735 O O . GLN A 1 89 ? 2.603 7.489 -9.961 1.00 90.62 89 GLN A O 1
ATOM 740 N N . LYS A 1 90 ? 4.360 8.429 -8.918 1.00 91.12 90 LYS A N 1
ATOM 741 C CA . LYS A 1 90 ? 5.327 8.365 -10.024 1.00 91.12 90 LYS A CA 1
ATOM 742 C C . LYS A 1 90 ? 6.430 7.336 -9.759 1.00 91.12 90 LYS A C 1
ATOM 744 O O . LYS A 1 90 ? 7.406 7.290 -10.504 1.00 91.12 90 LYS A O 1
ATOM 749 N N . GLY A 1 91 ? 6.304 6.567 -8.681 1.00 91.62 91 GLY A N 1
ATOM 750 C CA . GLY A 1 91 ? 7.294 5.590 -8.273 1.00 91.62 91 GLY A CA 1
ATOM 751 C C . GLY A 1 91 ? 7.428 4.441 -9.261 1.00 91.62 91 GLY A C 1
ATOM 752 O O . GLY A 1 91 ? 6.513 4.128 -10.026 1.00 91.62 91 GLY A O 1
ATOM 753 N N . THR A 1 92 ? 8.594 3.811 -9.230 1.00 95.12 92 THR A N 1
ATOM 754 C CA . THR A 1 92 ? 8.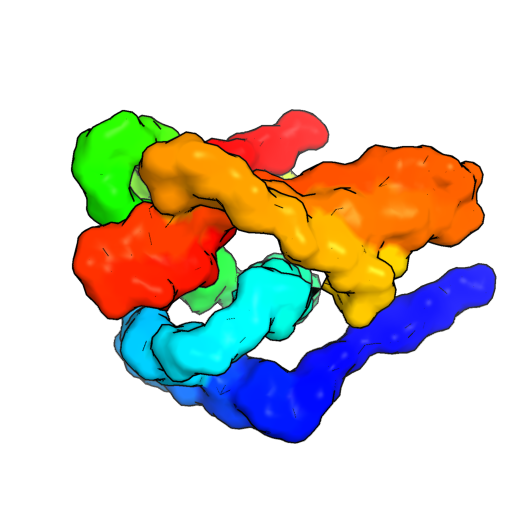891 2.604 -9.999 1.00 95.12 92 THR A CA 1
ATOM 755 C C . THR A 1 92 ? 8.970 1.431 -9.045 1.00 95.12 92 THR A C 1
ATOM 757 O O . THR A 1 92 ? 9.694 1.488 -8.054 1.00 95.12 92 THR A O 1
ATOM 760 N N . PHE A 1 93 ? 8.210 0.382 -9.344 1.00 95.25 93 PHE A N 1
ATOM 761 C CA . PHE A 1 93 ? 8.282 -0.865 -8.601 1.00 95.25 93 PHE A CA 1
ATOM 762 C C . PHE A 1 93 ? 9.462 -1.705 -9.085 1.00 95.25 93 PHE A C 1
ATOM 764 O O . PHE A 1 93 ? 9.642 -1.885 -10.292 1.00 95.25 93 PHE A O 1
ATOM 771 N N . ILE A 1 94 ? 10.234 -2.214 -8.135 1.00 94.81 94 ILE A N 1
ATOM 772 C CA . ILE A 1 94 ? 11.359 -3.114 -8.339 1.00 94.81 94 ILE A CA 1
ATOM 773 C C . ILE A 1 94 ? 11.012 -4.399 -7.594 1.00 94.81 94 ILE A C 1
ATOM 775 O O . ILE A 1 94 ? 10.900 -4.401 -6.369 1.00 94.81 94 ILE A O 1
ATOM 779 N N . GLU A 1 95 ? 10.787 -5.468 -8.353 1.00 93.56 95 GLU A N 1
ATOM 780 C CA . GLU A 1 95 ? 10.595 -6.810 -7.804 1.00 93.56 95 GLU A CA 1
ATOM 781 C C . GLU A 1 95 ? 11.958 -7.405 -7.442 1.00 93.56 95 GLU A C 1
ATOM 783 O O . GLU A 1 95 ? 12.913 -7.296 -8.215 1.00 93.56 95 GLU A O 1
ATOM 788 N N . GLU A 1 96 ? 12.037 -8.022 -6.269 1.00 91.50 96 GLU A N 1
ATOM 789 C CA . GLU A 1 96 ? 13.218 -8.704 -5.750 1.00 91.50 96 GLU A CA 1
ATOM 790 C C . GLU A 1 96 ? 12.938 -10.212 -5.644 1.00 91.50 96 GLU A C 1
ATOM 792 O O . GLU A 1 96 ? 11.788 -10.665 -5.613 1.00 91.50 96 GLU A O 1
ATOM 797 N N . ASP A 1 97 ? 13.997 -11.019 -5.605 1.00 84.69 97 ASP A N 1
ATOM 798 C CA . ASP A 1 97 ? 13.860 -12.465 -5.441 1.00 84.69 97 ASP A CA 1
ATOM 799 C C . ASP A 1 97 ? 13.198 -12.819 -4.099 1.00 84.69 97 ASP A C 1
ATOM 801 O O . ASP A 1 97 ? 13.468 -12.208 -3.067 1.00 84.69 97 ASP A O 1
ATOM 805 N N . GLY A 1 98 ? 12.354 -13.855 -4.098 1.00 82.44 98 GLY A N 1
ATOM 806 C CA . GLY A 1 98 ? 11.696 -14.345 -2.878 1.00 82.44 98 GLY A CA 1
ATOM 807 C C . GLY A 1 98 ? 10.332 -13.719 -2.578 1.00 82.44 98 GLY A C 1
ATOM 808 O O . GLY A 1 98 ? 9.809 -13.898 -1.480 1.00 82.44 98 GLY A O 1
ATOM 809 N N . GLY A 1 99 ? 9.729 -13.026 -3.549 1.00 87.69 99 GLY A N 1
ATOM 810 C CA . GLY A 1 99 ? 8.388 -12.458 -3.395 1.00 87.69 99 GLY A CA 1
ATOM 811 C C . GLY A 1 99 ? 8.375 -11.166 -2.583 1.00 87.69 99 GLY A C 1
ATOM 812 O O . GLY A 1 99 ? 7.353 -10.820 -2.006 1.00 87.69 99 GLY A O 1
ATOM 813 N N . THR A 1 100 ? 9.493 -10.447 -2.527 1.00 91.19 100 THR A N 1
ATOM 814 C CA . THR A 1 100 ? 9.567 -9.092 -1.975 1.00 91.19 100 THR A CA 1
ATOM 815 C C . THR A 1 100 ? 9.749 -8.087 -3.101 1.00 91.19 100 THR A C 1
ATOM 817 O O . THR A 1 100 ? 10.096 -8.428 -4.230 1.00 91.19 100 THR A O 1
ATOM 820 N N . GLY A 1 101 ? 9.494 -6.822 -2.819 1.00 93.12 101 GLY A N 1
ATOM 821 C CA . GLY A 1 101 ? 9.806 -5.751 -3.743 1.00 93.12 101 GLY A CA 1
ATOM 822 C C . GLY A 1 101 ? 9.617 -4.406 -3.082 1.00 93.12 101 GLY A C 1
ATOM 823 O O . GLY A 1 101 ? 9.111 -4.296 -1.966 1.00 93.12 101 GLY A O 1
ATOM 824 N N . HIS A 1 102 ? 10.007 -3.353 -3.777 1.00 94.19 102 HIS A N 1
ATOM 825 C CA . HIS A 1 102 ? 9.838 -2.010 -3.256 1.00 94.19 102 HIS A CA 1
ATOM 826 C C . HIS A 1 102 ? 9.538 -1.016 -4.366 1.00 94.19 102 HIS A C 1
ATOM 828 O O . HIS A 1 102 ? 9.932 -1.173 -5.521 1.00 94.19 102 HIS A O 1
ATOM 834 N N . ILE A 1 103 ? 8.822 0.044 -4.010 1.00 94.62 103 ILE A N 1
ATOM 835 C CA . ILE A 1 103 ? 8.624 1.202 -4.869 1.00 94.62 103 ILE A CA 1
ATOM 836 C C . ILE A 1 103 ? 9.662 2.240 -4.475 1.00 94.62 103 ILE A C 1
ATOM 838 O O . ILE A 1 103 ? 9.697 2.687 -3.328 1.00 94.62 103 ILE A O 1
ATOM 842 N N . THR A 1 104 ? 10.474 2.651 -5.442 1.00 93.50 104 THR A N 1
ATOM 843 C CA . THR A 1 104 ? 11.356 3.810 -5.310 1.00 93.50 104 THR A CA 1
ATOM 844 C C . THR A 1 104 ? 10.730 5.019 -5.998 1.00 93.50 104 THR A C 1
ATOM 846 O O . THR A 1 104 ? 10.150 4.907 -7.084 1.00 93.50 104 THR A O 1
ATOM 849 N N . TYR A 1 105 ? 10.797 6.180 -5.357 1.00 92.25 105 TYR A N 1
ATOM 850 C CA . TYR A 1 105 ? 10.283 7.441 -5.887 1.00 92.25 105 TYR A CA 1
ATOM 851 C C . TYR A 1 105 ? 11.118 8.616 -5.380 1.00 92.25 105 TYR A C 1
ATOM 853 O O . TYR A 1 105 ? 11.847 8.505 -4.401 1.00 92.25 105 TYR A O 1
ATOM 861 N N . THR A 1 106 ? 11.018 9.759 -6.051 1.00 90.62 106 THR A N 1
ATOM 862 C CA . THR A 1 106 ? 11.678 10.997 -5.620 1.00 90.62 106 THR A CA 1
ATOM 863 C C . THR A 1 106 ? 10.635 11.932 -5.032 1.00 90.62 106 THR A C 1
ATOM 865 O O . THR A 1 106 ? 9.670 12.283 -5.717 1.00 90.62 106 THR A O 1
ATOM 868 N N . ARG A 1 107 ? 10.837 12.339 -3.776 1.00 87.88 107 ARG A N 1
ATOM 869 C CA . ARG A 1 107 ? 10.012 13.351 -3.108 1.00 87.88 107 ARG A CA 1
ATOM 870 C C . ARG A 1 107 ? 10.290 14.733 -3.702 1.00 87.88 107 ARG A C 1
ATOM 872 O O . ARG A 1 107 ? 11.357 14.978 -4.261 1.00 87.88 107 ARG A O 1
ATOM 879 N N . THR A 1 108 ? 9.373 15.679 -3.541 1.00 81.25 108 THR A N 1
ATOM 880 C CA . THR A 1 108 ? 9.556 17.088 -3.946 1.00 81.25 108 THR A CA 1
ATOM 881 C C . THR A 1 108 ? 10.712 17.766 -3.222 1.00 81.25 108 THR A C 1
ATOM 883 O O . THR A 1 108 ? 11.290 18.705 -3.767 1.00 81.25 108 THR A O 1
ATOM 886 N N . SER A 1 109 ? 11.095 17.273 -2.041 1.00 83.56 109 SER A N 1
ATOM 887 C CA . SER A 1 109 ? 12.309 17.694 -1.336 1.00 83.56 109 SER A CA 1
ATOM 888 C C . SER A 1 109 ? 13.606 17.286 -2.049 1.00 83.56 109 SER A C 1
ATOM 890 O O . SER A 1 109 ? 14.660 17.829 -1.736 1.00 83.56 109 SER A O 1
ATOM 892 N N . GLY A 1 110 ? 13.540 16.358 -3.010 1.00 83.69 110 GLY A N 1
ATOM 893 C CA . GLY A 1 110 ? 14.691 15.756 -3.686 1.00 83.69 110 GLY A CA 1
ATOM 894 C C . GLY A 1 110 ? 15.183 14.461 -3.034 1.00 83.69 110 GLY A C 1
ATOM 895 O O . GLY A 1 110 ? 15.974 13.744 -3.643 1.00 83.69 110 GLY A O 1
ATOM 896 N N . GLU A 1 111 ? 14.683 14.127 -1.842 1.00 87.75 111 GLU A N 1
ATOM 897 C CA . GLU A 1 111 ? 15.054 12.905 -1.129 1.00 87.75 111 GLU A CA 1
ATOM 898 C C . GLU A 1 111 ? 14.392 11.658 -1.746 1.00 87.75 111 GLU A C 1
ATOM 900 O O . GLU A 1 111 ? 13.232 11.715 -2.184 1.00 87.75 111 GLU A O 1
ATOM 905 N N . PRO A 1 112 ? 15.090 10.509 -1.774 1.00 87.56 112 PRO A N 1
ATOM 906 C CA . PRO A 1 112 ? 14.507 9.257 -2.229 1.00 87.56 112 PRO A CA 1
ATOM 907 C C . PRO A 1 112 ? 13.514 8.708 -1.196 1.00 87.56 112 PRO A C 1
ATOM 909 O O . PRO A 1 112 ? 13.814 8.571 -0.010 1.00 87.56 112 PRO A O 1
ATOM 912 N N . GLY A 1 113 ? 12.326 8.347 -1.666 1.00 88.06 113 GLY A N 1
ATOM 913 C CA . GLY A 1 113 ? 11.333 7.587 -0.925 1.00 88.06 113 GLY A CA 1
ATOM 914 C C . GLY A 1 113 ? 11.394 6.105 -1.285 1.00 88.06 113 GLY A C 1
ATOM 915 O O . GLY A 1 113 ? 11.633 5.741 -2.439 1.00 88.06 113 GLY A O 1
ATOM 916 N N . HIS A 1 114 ? 11.154 5.259 -0.286 1.00 89.81 114 HIS A N 1
ATOM 917 C CA . HIS A 1 114 ? 11.071 3.810 -0.436 1.00 89.81 114 HIS A CA 1
ATOM 918 C C . HIS A 1 114 ? 9.767 3.317 0.188 1.00 89.81 114 HIS A C 1
ATOM 920 O O . HIS A 1 114 ? 9.362 3.796 1.248 1.00 89.81 114 HIS A O 1
ATOM 926 N N . PHE A 1 115 ? 9.103 2.384 -0.484 1.00 91.50 115 PHE A N 1
ATOM 927 C CA . PHE A 1 115 ? 7.888 1.739 0.002 1.00 91.50 115 PHE A CA 1
ATOM 928 C C . PHE A 1 115 ? 8.006 0.237 -0.214 1.00 91.50 115 PHE A C 1
ATOM 930 O O . PHE A 1 115 ? 7.989 -0.220 -1.355 1.00 91.50 115 PHE A O 1
ATOM 937 N N . SER A 1 116 ? 8.163 -0.515 0.869 1.00 91.94 116 SER A N 1
ATOM 938 C CA . SER A 1 116 ? 8.378 -1.958 0.806 1.00 91.94 116 SER A CA 1
ATOM 939 C C . SER A 1 116 ? 7.062 -2.714 0.678 1.00 91.94 116 SER A C 1
ATOM 941 O O . SER A 1 116 ? 6.056 -2.368 1.302 1.00 91.94 116 SER A O 1
ATOM 943 N N . MET A 1 117 ? 7.084 -3.752 -0.145 1.00 93.12 117 MET A N 1
ATOM 944 C CA . MET A 1 117 ? 5.951 -4.616 -0.428 1.00 93.12 117 MET A CA 1
ATOM 945 C C . MET A 1 117 ? 6.385 -6.074 -0.410 1.00 93.12 117 MET A C 1
ATOM 947 O O . MET A 1 117 ? 7.527 -6.424 -0.715 1.00 93.12 117 MET A O 1
ATOM 951 N N . ILE A 1 118 ? 5.442 -6.937 -0.074 1.00 92.44 118 ILE A N 1
ATOM 952 C CA . ILE A 1 118 ? 5.638 -8.376 -0.079 1.00 92.44 118 ILE A CA 1
ATOM 953 C C . ILE A 1 118 ? 4.452 -9.023 -0.764 1.00 92.44 118 ILE A C 1
ATOM 955 O O . ILE A 1 118 ? 3.314 -8.590 -0.612 1.00 92.44 118 ILE A O 1
ATOM 959 N N . LYS A 1 119 ? 4.749 -10.024 -1.574 1.00 91.25 119 LYS A N 1
ATOM 960 C CA . LYS A 1 119 ? 3.757 -10.829 -2.248 1.00 91.25 119 LYS A CA 1
ATOM 961 C C . LYS A 1 119 ? 3.316 -11.940 -1.308 1.00 91.25 119 LYS A C 1
ATOM 963 O O . LYS A 1 119 ? 4.172 -12.657 -0.775 1.00 91.25 119 LYS A O 1
ATOM 968 N N . ASP A 1 120 ? 2.015 -12.037 -1.096 1.00 87.31 120 ASP A N 1
ATOM 969 C CA . ASP A 1 120 ? 1.389 -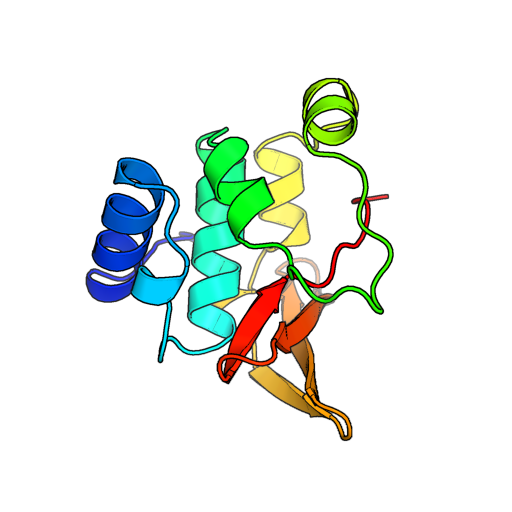13.107 -0.327 1.00 87.31 120 ASP A CA 1
ATOM 970 C C . ASP A 1 120 ? 1.359 -14.439 -1.110 1.00 87.31 120 ASP A C 1
ATOM 972 O O . ASP A 1 120 ? 1.862 -14.553 -2.238 1.00 87.31 120 ASP A O 1
ATOM 976 N N . GLU A 1 121 ? 0.776 -15.470 -0.495 1.00 84.44 121 GLU A N 1
ATOM 977 C CA . GLU A 1 121 ? 0.594 -16.781 -1.130 1.00 84.44 121 GLU A CA 1
ATOM 978 C C . GLU A 1 121 ? -0.462 -16.754 -2.254 1.00 84.44 121 GLU A C 1
ATOM 980 O O . GLU A 1 121 ? -0.389 -17.551 -3.195 1.00 84.44 121 GLU A O 1
ATOM 985 N N . ASP A 1 122 ? -1.396 -15.801 -2.208 1.00 82.94 122 ASP A N 1
ATOM 986 C CA . ASP A 1 122 ? -2.463 -15.594 -3.191 1.00 82.94 122 ASP A CA 1
ATOM 987 C C . ASP A 1 122 ? -2.024 -14.814 -4.446 1.00 82.94 122 ASP A C 1
ATOM 989 O O . ASP A 1 122 ? -2.783 -14.683 -5.427 1.00 82.94 122 ASP A O 1
ATOM 993 N N . GLY A 1 123 ? -0.774 -14.348 -4.454 1.00 85.69 123 GLY A N 1
ATOM 994 C CA . GLY A 1 123 ? -0.127 -13.597 -5.520 1.00 85.69 123 GLY A CA 1
ATOM 995 C C . GLY A 1 123 ? -0.462 -12.102 -5.545 1.00 85.69 123 GLY A C 1
ATOM 996 O O . GLY A 1 123 ? -0.185 -11.451 -6.561 1.00 85.69 123 GLY A O 1
ATOM 997 N N . ILE A 1 124 ? -1.060 -11.571 -4.482 1.00 90.25 124 ILE A N 1
ATOM 998 C CA . ILE A 1 124 ? -1.359 -10.159 -4.247 1.00 90.25 124 ILE A CA 1
ATOM 999 C C . ILE A 1 124 ? -0.125 -9.499 -3.619 1.00 90.25 124 ILE A C 1
ATOM 1001 O O . ILE A 1 124 ? 0.647 -10.116 -2.895 1.00 90.25 124 ILE A O 1
ATOM 1005 N N . TRP A 1 125 ? 0.126 -8.242 -3.982 1.00 93.62 125 TRP A N 1
ATOM 1006 C CA . TRP A 1 125 ? 1.194 -7.451 -3.376 1.00 93.62 125 TRP A CA 1
ATOM 1007 C C . TRP A 1 125 ? 0.633 -6.664 -2.198 1.00 93.62 125 TRP A C 1
ATOM 1009 O O . TRP A 1 125 ? -0.111 -5.711 -2.408 1.00 93.62 125 TRP A O 1
ATOM 1019 N N . ASN A 1 126 ? 1.042 -6.999 -0.985 1.00 92.44 126 ASN A N 1
ATOM 1020 C CA . ASN A 1 126 ? 0.636 -6.312 0.233 1.00 92.44 126 ASN A CA 1
ATOM 1021 C C . ASN A 1 126 ? 1.749 -5.380 0.715 1.00 92.44 126 ASN A C 1
ATOM 1023 O O . ASN A 1 126 ? 2.920 -5.474 0.326 1.00 92.44 126 ASN A O 1
ATOM 1027 N N . VAL A 1 127 ? 1.378 -4.445 1.579 1.00 90.75 127 VAL A N 1
ATOM 1028 C CA . VAL A 1 127 ? 2.318 -3.537 2.225 1.00 90.75 127 VAL A CA 1
ATOM 1029 C C . VAL A 1 127 ? 3.150 -4.338 3.218 1.00 90.75 127 VAL A C 1
ATOM 1031 O O . VAL A 1 127 ? 2.616 -5.004 4.107 1.00 90.75 127 VAL A O 1
ATOM 1034 N N . SER A 1 128 ? 4.475 -4.268 3.090 1.00 83.50 128 SER A N 1
ATOM 1035 C CA . SER A 1 128 ? 5.345 -4.805 4.130 1.00 83.50 128 SER A CA 1
ATOM 1036 C C . SER A 1 128 ? 5.157 -3.951 5.373 1.00 83.50 128 SER A C 1
ATOM 1038 O O . SER A 1 128 ? 5.370 -2.738 5.324 1.00 83.50 128 SER A O 1
ATOM 1040 N N . PHE A 1 129 ? 4.748 -4.570 6.479 1.00 69.06 129 PHE A N 1
ATOM 1041 C CA . PHE A 1 129 ? 4.582 -3.857 7.735 1.00 69.06 129 PHE A CA 1
ATOM 1042 C C . PHE A 1 129 ? 5.924 -3.236 8.146 1.00 69.06 129 PHE A C 1
ATOM 1044 O O . PHE A 1 129 ? 6.854 -3.929 8.556 1.00 69.06 129 PHE A O 1
ATOM 1051 N N . MET A 1 130 ? 6.025 -1.915 8.025 1.00 61.97 130 MET A N 1
ATOM 1052 C CA . MET A 1 130 ? 7.019 -1.131 8.735 1.00 61.97 130 MET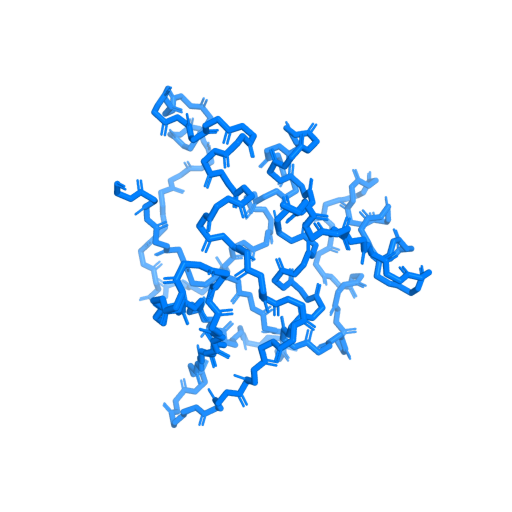 A CA 1
ATOM 1053 C C . MET A 1 130 ? 6.258 -0.221 9.691 1.00 61.97 130 MET A C 1
ATOM 1055 O O . MET A 1 130 ? 5.422 0.558 9.222 1.00 61.97 130 MET A O 1
ATOM 1059 N N . PRO A 1 131 ? 6.518 -0.281 11.010 1.00 48.84 131 PRO A N 1
ATOM 1060 C CA . PRO A 1 131 ? 6.059 0.783 11.882 1.00 48.84 131 PRO A CA 1
ATOM 1061 C C . PRO A 1 131 ? 6.657 2.080 11.334 1.00 48.84 131 PRO A C 1
ATOM 1063 O O . PRO A 1 131 ? 7.873 2.177 11.159 1.00 48.84 131 PRO A O 1
ATOM 1066 N N . ILE A 1 132 ? 5.799 3.040 10.986 1.00 45.34 132 ILE A N 1
ATOM 1067 C CA . ILE A 1 132 ? 6.253 4.371 10.587 1.00 45.34 132 ILE A CA 1
ATOM 1068 C C . ILE A 1 132 ? 7.036 4.917 11.793 1.00 45.34 132 ILE A C 1
ATOM 1070 O O . ILE A 1 132 ? 6.465 5.041 12.877 1.00 45.34 132 ILE A O 1
ATOM 1074 N N . GLN A 1 133 ? 8.351 5.109 11.627 1.00 37.75 133 GLN A N 1
ATOM 1075 C CA . GLN A 1 133 ? 9.2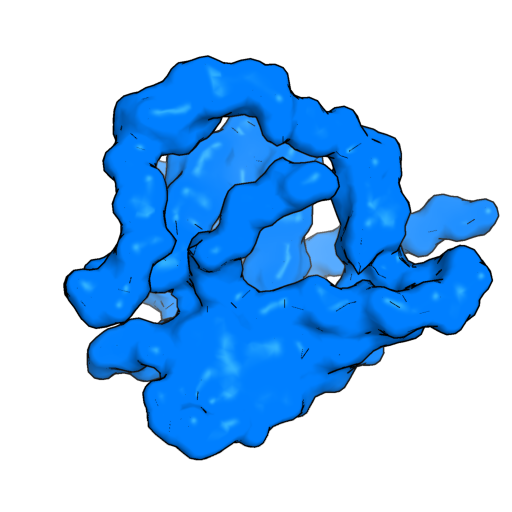57 5.594 12.678 1.00 37.75 133 GLN A CA 1
ATOM 1076 C C . GLN A 1 133 ? 9.169 7.106 12.856 1.00 37.75 133 GLN A C 1
ATOM 1078 O O . GLN A 1 133 ? 9.044 7.813 11.829 1.00 37.75 133 GLN A O 1
#

Foldseek 3Di:
DQDPLDQDPLLVVLLVVCLVPVDCVSCPPPDPLSLVSSLLVCLLVVVLSSNVSLEAPDPVADDDDPVVSVVPPPRDDNVRSCQQCAQSNVWDWDDDPPQKIWTWGAHPVRDIHIWIWGQYPVRGIGGRDDDPD

Sequence (133 aa):
MTTDFKLTEMEYIAYAKLKEDLNEAHIKGLKPVSIAKIYVQANLDEELEVVYELYTDRTDVHIIPKEEFFENKNRSTKEQLLEIFDGIQKGTFIEEDGGTGHITYTRTSGEPGHFSMIKDEDGIWNVSFMPIQ

Organism: Metabacillus indicus (NCBI:txid246786)

Secondary structure (DSSP, 8-state):
--------HHHHHHHHHHHHH--GGGGTT--HHHHHHHHHHHHHTT-HHHHHHTB---TTS----HHHHHH---PPPHHHHHHHTTTGGG-EEEEETTTEEEEEEE-TTSPEEEEEEEE-TTS-EEEP-----

pLDDT: mean 86.45, std 11.55, range [36.19, 95.69]

Radius of gyration: 14.02 Å; chains: 1; bounding box: 32×40×32 Å